Protein AF-A0AA40C380-F1 (afdb_monomer_lite)

Organism: NCBI:txid314043

Sequence (75 aa):
MAEEVRAFFVGGLALEEVGEREFAARLKEERVRWHPDKMQQRLGGKVDPEVMKDITTIFQVVDALWNDTRKNAVG

pLDDT: mean 91.62, std 8.07, range [50.88, 97.81]

InterPro domains:
  IPR038753 NF-kappa-B inhibitor-like protein 1 [PTHR15263] (2-69)

Foldseek 3Di:
DLVVLLVCLCVVLVCVPPDLVSSLVVLVVVLVCLPLVNVCVVVVNDDDPVVSVVSVSSNVSSVVVSVVSVVVVVD

Secondary structure (DSSP, 8-state):
-HHHHHHHHHHHTTHHHHHHHHHHHHHHHHHHHH-HHHHHHHTTS---HHHHHHHHHHHHHHHHHHHHHHHHTT-

Structure (mmCIF, N/CA/C/O backbone):
data_AF-A0AA40C380-F1
#
_entry.id   AF-A0AA40C380-F1
#
loop_
_atom_site.group_PDB
_atom_site.id
_atom_site.type_symbol
_atom_site.label_atom_id
_atom_site.label_alt_id
_atom_site.label_comp_id
_atom_site.label_asym_id
_atom_site.label_entity_id
_atom_site.label_seq_id
_atom_site.pdbx_PDB_ins_code
_atom_site.Cartn_x
_atom_site.Cartn_y
_atom_site.Cartn_z
_atom_site.occupancy
_atom_site.B_iso_or_equiv
_atom_site.auth_seq_id
_atom_site.auth_comp_id
_atom_site.auth_asym_id
_atom_site.auth_atom_id
_atom_site.pdbx_PDB_model_num
ATOM 1 N N . MET A 1 1 ? -8.873 -6.047 -11.114 1.00 78.75 1 MET A N 1
ATOM 2 C CA . MET A 1 1 ? -7.598 -5.746 -10.430 1.00 78.75 1 MET A CA 1
ATOM 3 C C . MET A 1 1 ? -7.782 -4.994 -9.113 1.00 78.75 1 MET A C 1
ATOM 5 O O . MET A 1 1 ? -7.446 -5.557 -8.087 1.00 78.75 1 MET A O 1
ATOM 9 N N . ALA A 1 2 ? -8.279 -3.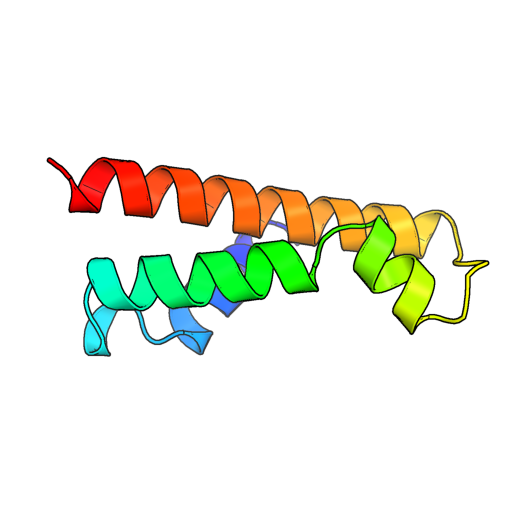748 -9.085 1.00 87.94 2 ALA A N 1
ATOM 10 C CA . ALA A 1 2 ? -8.278 -2.945 -7.847 1.00 87.94 2 ALA A CA 1
ATOM 11 C C . ALA A 1 2 ? -9.041 -3.594 -6.670 1.00 87.94 2 ALA A C 1
ATOM 13 O O . ALA A 1 2 ? -8.535 -3.613 -5.549 1.00 87.94 2 ALA A O 1
ATOM 14 N N . GLU A 1 3 ? -10.215 -4.182 -6.925 1.00 90.62 3 GLU A N 1
ATOM 15 C CA . GLU A 1 3 ? -10.976 -4.915 -5.901 1.00 90.62 3 GLU A CA 1
ATOM 16 C C . GLU A 1 3 ? -10.252 -6.177 -5.415 1.00 90.62 3 GLU A C 1
ATOM 18 O O . GLU A 1 3 ? -10.238 -6.457 -4.220 1.00 90.62 3 GLU A O 1
ATOM 23 N N . GLU A 1 4 ? -9.585 -6.899 -6.316 1.00 93.19 4 GLU A N 1
ATOM 24 C CA . GLU A 1 4 ? -8.800 -8.094 -5.980 1.00 93.19 4 GLU A CA 1
ATOM 25 C C . GLU A 1 4 ? -7.584 -7.733 -5.123 1.00 93.19 4 GLU A C 1
ATOM 27 O O . GLU A 1 4 ? -7.302 -8.400 -4.132 1.00 93.19 4 GLU A O 1
ATOM 32 N N . VAL A 1 5 ? -6.903 -6.630 -5.449 1.00 94.00 5 VAL A N 1
ATOM 33 C CA . VAL A 1 5 ? -5.796 -6.093 -4.649 1.00 94.00 5 VAL A CA 1
ATOM 34 C C . VAL A 1 5 ? -6.298 -5.679 -3.265 1.00 94.00 5 VAL A C 1
ATOM 36 O O . VAL A 1 5 ? -5.665 -5.990 -2.258 1.00 94.00 5 VAL A O 1
ATOM 39 N N . ARG A 1 6 ? -7.467 -5.033 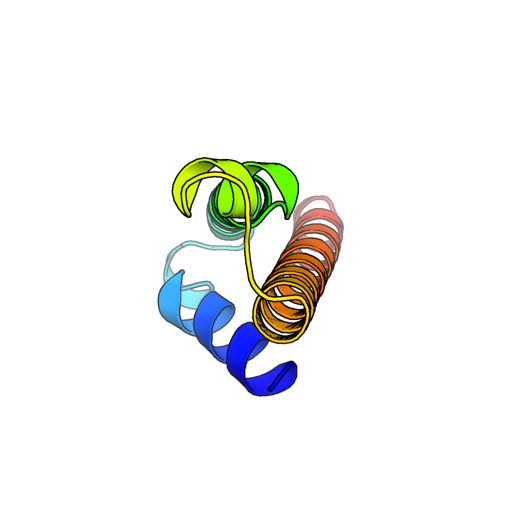-3.181 1.00 93.00 6 ARG A N 1
ATOM 40 C CA 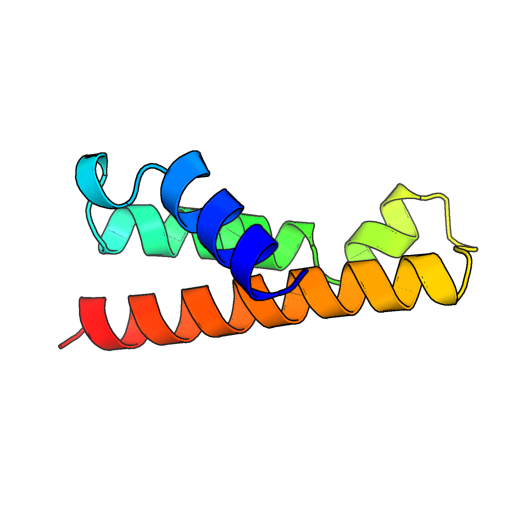. ARG A 1 6 ? -8.073 -4.678 -1.893 1.00 93.00 6 ARG A CA 1
ATOM 41 C C . ARG A 1 6 ? -8.375 -5.928 -1.064 1.00 93.00 6 ARG A C 1
ATOM 43 O O . ARG A 1 6 ? -8.008 -5.971 0.107 1.00 93.00 6 ARG A O 1
ATOM 50 N N . ALA A 1 7 ? -9.015 -6.933 -1.661 1.00 92.81 7 ALA A N 1
ATOM 51 C CA . ALA A 1 7 ? -9.324 -8.198 -0.997 1.00 92.81 7 ALA A CA 1
ATOM 52 C C . ALA A 1 7 ? -8.050 -8.921 -0.532 1.00 92.81 7 ALA A C 1
ATOM 54 O O . ALA A 1 7 ? -8.013 -9.428 0.587 1.00 92.81 7 ALA A O 1
ATOM 55 N N . PHE A 1 8 ? -6.987 -8.888 -1.342 1.00 94.19 8 PHE A N 1
ATOM 56 C CA . PHE A 1 8 ? -5.680 -9.437 -0.994 1.00 94.19 8 PHE A CA 1
ATOM 57 C C . PHE A 1 8 ? -5.105 -8.804 0.277 1.00 94.19 8 PHE A C 1
ATOM 59 O O . PHE A 1 8 ? -4.679 -9.533 1.167 1.00 94.19 8 PHE A O 1
ATOM 66 N N . PHE A 1 9 ? -5.124 -7.474 0.413 1.00 93.88 9 PHE A N 1
ATOM 67 C CA . PHE A 1 9 ? -4.612 -6.825 1.627 1.00 93.88 9 PHE A CA 1
ATOM 68 C C . PHE A 1 9 ? -5.517 -7.027 2.842 1.00 93.88 9 PHE A C 1
ATOM 70 O O . PHE A 1 9 ? -5.010 -7.238 3.940 1.00 93.88 9 PHE A O 1
ATOM 77 N N . VAL A 1 10 ? -6.841 -6.995 2.664 1.00 91.19 10 VAL A N 1
ATOM 78 C CA . VAL A 1 10 ? -7.789 -7.229 3.766 1.00 91.19 10 VAL A CA 1
ATOM 79 C C . VAL A 1 10 ? -7.646 -8.647 4.319 1.00 91.19 10 VAL A C 1
ATOM 81 O O . VAL A 1 10 ? -7.479 -8.810 5.527 1.00 91.19 10 VAL A O 1
ATOM 84 N N . GLY A 1 11 ? -7.649 -9.656 3.445 1.00 90.44 11 GLY A N 1
ATOM 85 C CA . GLY A 1 11 ? -7.478 -11.052 3.846 1.00 90.44 11 GLY A CA 1
ATOM 86 C C . GLY A 1 11 ? -6.051 -11.364 4.301 1.00 90.44 11 GLY A C 1
ATOM 87 O O . GLY A 1 11 ? -5.853 -12.004 5.325 1.00 90.44 11 GLY A O 1
ATOM 88 N N . GLY A 1 12 ? -5.043 -10.867 3.582 1.00 89.50 12 GLY A N 1
ATOM 89 C CA . GLY A 1 12 ? -3.632 -11.160 3.848 1.00 89.50 12 GLY A CA 1
ATOM 90 C C . GLY A 1 12 ? -3.068 -10.503 5.109 1.00 89.50 12 GLY A C 1
ATOM 91 O O . GLY A 1 12 ? -2.109 -11.017 5.679 1.00 89.50 12 GLY A O 1
ATOM 92 N N . LEU A 1 13 ? -3.650 -9.390 5.568 1.00 91.06 13 LEU A N 1
ATOM 93 C CA . LEU A 1 13 ? -3.267 -8.745 6.832 1.00 91.06 13 LEU A CA 1
ATOM 94 C C . LEU A 1 13 ? -4.203 -9.101 7.997 1.00 91.06 13 LEU A C 1
ATOM 96 O O . LEU A 1 13 ? -3.986 -8.594 9.099 1.00 91.06 13 LEU A O 1
ATOM 100 N N . ALA A 1 14 ? -5.182 -9.983 7.762 1.00 86.69 14 ALA A N 1
ATOM 101 C CA . ALA A 1 14 ? -6.083 -10.544 8.764 1.00 86.69 14 ALA A CA 1
ATOM 102 C C . ALA A 1 14 ? -6.827 -9.484 9.599 1.00 86.69 14 ALA A C 1
ATOM 104 O O . ALA A 1 14 ? -6.801 -9.531 10.830 1.00 86.69 14 ALA A O 1
ATOM 105 N N . LEU A 1 15 ? -7.493 -8.521 8.936 1.00 81.88 15 LEU A N 1
ATOM 106 C CA . LEU A 1 15 ? -8.245 -7.436 9.600 1.00 81.88 15 LEU A CA 1
ATOM 107 C C . LEU A 1 15 ? -9.128 -7.945 10.755 1.00 81.88 15 LEU A C 1
ATOM 109 O O . LEU A 1 15 ? -9.132 -7.353 11.833 1.00 81.88 15 LEU A O 1
ATOM 113 N N . GLU A 1 16 ? -9.845 -9.046 10.528 1.00 81.00 16 GLU A N 1
ATOM 114 C CA . GLU A 1 16 ? -10.786 -9.634 11.488 1.00 81.00 16 GLU A CA 1
ATOM 115 C C . GLU A 1 16 ? -10.100 -10.224 12.733 1.00 81.00 16 GLU A C 1
ATOM 117 O O . GLU A 1 16 ? -10.713 -10.285 13.795 1.00 81.00 16 GLU A O 1
ATOM 122 N N . GLU A 1 17 ? -8.825 -10.615 12.635 1.00 86.44 17 GLU A N 1
ATOM 123 C CA . GLU A 1 17 ? -8.079 -11.250 13.731 1.00 86.44 17 GLU A CA 1
ATOM 124 C C . GLU A 1 17 ? -7.259 -10.242 14.546 1.00 86.44 17 GLU A C 1
ATOM 126 O O . GLU A 1 17 ? -7.106 -10.395 15.757 1.00 86.44 17 GLU A O 1
ATOM 131 N N . VAL A 1 18 ? -6.710 -9.211 13.894 1.00 87.25 18 VAL A N 1
ATOM 132 C CA . VAL A 1 18 ? -5.754 -8.283 14.526 1.00 87.25 18 VAL A CA 1
ATOM 133 C C . VAL A 1 18 ? -6.389 -6.978 15.011 1.00 87.25 18 VAL A C 1
ATOM 135 O O . VAL A 1 18 ? -5.793 -6.258 15.814 1.00 87.25 18 VAL A O 1
ATOM 138 N N . GLY A 1 19 ? -7.606 -6.676 14.550 1.00 87.88 19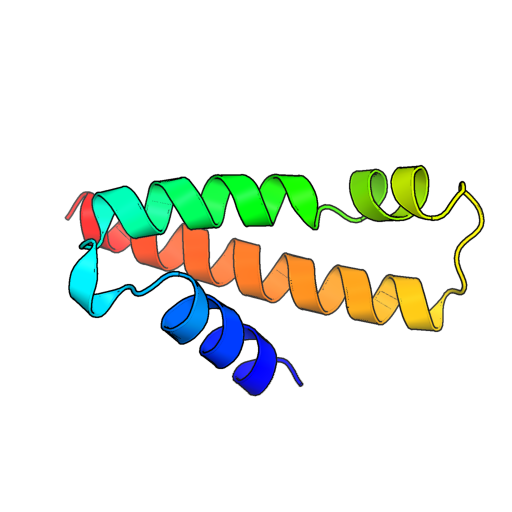 GLY A N 1
ATOM 139 C CA . GLY A 1 19 ? -8.325 -5.444 14.863 1.00 87.88 19 GLY A CA 1
ATOM 140 C C . GLY A 1 19 ? -7.819 -4.220 14.089 1.00 87.88 19 GLY A C 1
ATOM 141 O O . GLY A 1 19 ? -6.704 -4.181 13.565 1.00 87.88 19 GLY A O 1
ATOM 142 N N . GLU A 1 20 ? -8.648 -3.175 14.029 1.00 88.12 20 GLU A N 1
ATOM 143 C CA . GLU A 1 20 ? -8.448 -2.028 13.127 1.00 88.12 20 GLU A CA 1
ATOM 144 C C . GLU A 1 20 ? -7.138 -1.263 13.364 1.00 88.12 20 GLU A C 1
ATOM 146 O O . GLU A 1 20 ? -6.509 -0.798 12.415 1.00 88.12 20 GLU A O 1
ATOM 151 N N . ARG A 1 21 ? -6.686 -1.150 14.620 1.00 88.44 21 ARG A N 1
ATOM 152 C CA . ARG A 1 21 ? -5.463 -0.407 14.966 1.00 88.44 21 ARG A CA 1
ATOM 153 C C . ARG A 1 21 ? -4.195 -1.094 14.458 1.00 88.44 21 ARG A C 1
ATOM 155 O O . ARG A 1 21 ? -3.329 -0.430 13.890 1.00 88.44 21 ARG A O 1
ATOM 162 N N . GLU A 1 22 ? -4.085 -2.401 14.673 1.00 91.00 22 GLU A N 1
ATOM 163 C CA . GLU A 1 22 ? -2.955 -3.206 14.198 1.00 91.00 22 GLU A CA 1
ATOM 164 C C . GLU A 1 22 ? -3.015 -3.357 12.673 1.00 91.00 22 GLU A C 1
ATOM 166 O O . GLU A 1 22 ? -2.008 -3.195 11.985 1.00 91.00 22 GLU A O 1
ATOM 171 N N . PHE A 1 23 ? -4.213 -3.538 12.114 1.00 92.69 23 PHE A N 1
ATOM 172 C CA . PHE A 1 23 ? -4.416 -3.559 10.668 1.00 92.69 23 PHE A CA 1
ATOM 173 C C . PHE A 1 23 ? -3.989 -2.237 10.004 1.00 92.69 23 PHE A C 1
ATOM 175 O O . PHE A 1 23 ? -3.269 -2.247 9.003 1.00 92.69 23 PHE A O 1
ATOM 182 N N . ALA A 1 24 ? -4.327 -1.084 10.596 1.00 92.75 24 ALA A N 1
ATOM 183 C CA . ALA A 1 24 ? -3.871 0.224 10.124 1.00 92.75 24 ALA A CA 1
ATOM 184 C C . ALA A 1 24 ? -2.342 0.392 10.207 1.00 92.75 24 ALA A C 1
ATOM 186 O O . ALA A 1 24 ? -1.753 1.062 9.353 1.00 92.75 24 ALA A O 1
ATOM 187 N N . ALA A 1 25 ? -1.684 -0.196 11.212 1.00 93.75 25 ALA A N 1
ATOM 188 C CA . ALA A 1 25 ? -0.226 -0.189 11.310 1.00 93.75 25 ALA A CA 1
ATOM 189 C C . ALA A 1 25 ? 0.408 -0.988 10.160 1.00 93.75 25 ALA A C 1
ATOM 191 O O . ALA A 1 25 ? 1.255 -0.451 9.446 1.00 93.75 25 ALA A O 1
ATOM 192 N N . ARG A 1 26 ? -0.085 -2.200 9.891 1.00 94.94 26 ARG A N 1
ATOM 193 C CA . ARG A 1 26 ? 0.407 -3.056 8.797 1.00 94.94 26 ARG A CA 1
ATOM 194 C C . ARG A 1 26 ? 0.162 -2.458 7.413 1.00 94.94 26 ARG A C 1
ATOM 196 O O . ARG A 1 26 ? 1.043 -2.469 6.556 1.00 94.94 26 ARG A O 1
ATOM 203 N N . LEU A 1 27 ? -1.006 -1.851 7.198 1.00 95.69 27 LEU A N 1
ATOM 204 C CA . LEU A 1 27 ? -1.305 -1.127 5.959 1.00 95.69 27 LEU A CA 1
ATOM 205 C C . LEU A 1 27 ? -0.357 0.054 5.730 1.00 95.69 27 LEU A C 1
ATOM 207 O O . LEU A 1 27 ? 0.007 0.340 4.591 1.00 95.69 27 LEU A O 1
ATOM 211 N N . LYS A 1 28 ? 0.082 0.730 6.799 1.00 95.56 28 LYS A N 1
ATOM 212 C CA . LYS A 1 28 ? 1.082 1.800 6.694 1.00 95.56 28 LYS A CA 1
ATOM 213 C C . LYS A 1 28 ? 2.413 1.263 6.169 1.00 95.56 28 LYS A C 1
ATOM 215 O O . LYS A 1 28 ? 3.056 1.929 5.358 1.00 95.56 28 LYS A O 1
ATOM 220 N N . GLU A 1 29 ? 2.830 0.087 6.628 1.00 96.62 29 GLU A N 1
ATOM 221 C CA . GLU A 1 29 ? 4.063 -0.561 6.177 1.00 96.62 29 GLU A CA 1
ATOM 222 C C . GLU A 1 29 ? 3.967 -0.968 4.705 1.00 96.62 29 GLU A C 1
ATOM 224 O O . GLU A 1 29 ? 4.842 -0.613 3.909 1.00 96.62 29 GLU A O 1
ATOM 229 N N . GLU A 1 30 ? 2.864 -1.606 4.308 1.00 97.12 30 GLU A N 1
ATOM 230 C CA . GLU A 1 30 ? 2.628 -1.972 2.910 1.00 97.12 30 GLU A CA 1
ATOM 231 C C . GLU A 1 30 ? 2.531 -0.731 2.008 1.00 97.12 30 GLU A C 1
ATOM 233 O O . GLU A 1 30 ? 3.120 -0.709 0.929 1.00 97.12 30 GLU A O 1
ATOM 238 N N . ARG A 1 31 ? 1.915 0.364 2.466 1.00 96.75 31 ARG A N 1
ATOM 239 C CA . ARG A 1 31 ? 1.891 1.641 1.734 1.00 96.75 31 ARG A CA 1
ATOM 240 C C . ARG A 1 31 ? 3.300 2.154 1.431 1.00 96.75 31 ARG A C 1
ATOM 242 O O . ARG A 1 31 ? 3.575 2.587 0.314 1.00 96.75 31 ARG A O 1
ATOM 249 N N . VAL A 1 32 ? 4.195 2.133 2.421 1.00 96.88 32 VAL A N 1
ATOM 250 C CA . VAL A 1 32 ? 5.592 2.562 2.232 1.00 96.88 32 VAL A CA 1
ATOM 251 C C . VAL A 1 32 ? 6.315 1.611 1.282 1.00 96.88 32 VAL A C 1
ATOM 253 O O . VAL A 1 32 ? 7.038 2.065 0.397 1.00 96.88 32 VAL A O 1
ATOM 256 N N . ARG A 1 33 ? 6.098 0.302 1.431 1.00 96.62 33 ARG A N 1
ATOM 257 C CA . ARG A 1 33 ? 6.697 -0.738 0.589 1.00 96.62 33 ARG A CA 1
ATOM 258 C C . ARG A 1 33 ? 6.318 -0.595 -0.884 1.00 96.62 33 ARG A C 1
ATOM 260 O O . ARG A 1 33 ? 7.190 -0.748 -1.737 1.00 96.62 33 ARG A O 1
ATOM 267 N N . TRP A 1 34 ? 5.046 -0.322 -1.160 1.00 97.31 34 TRP A N 1
ATOM 268 C CA . TRP A 1 34 ? 4.477 -0.250 -2.507 1.00 97.31 34 TRP A CA 1
ATOM 269 C C . TRP A 1 34 ? 4.594 1.125 -3.161 1.00 97.31 34 TRP A C 1
ATOM 271 O O . TRP A 1 34 ? 4.195 1.276 -4.313 1.00 97.31 34 TRP A O 1
ATOM 281 N N . HIS A 1 35 ? 5.166 2.121 -2.478 1.00 97.44 35 HIS A N 1
ATOM 282 C CA . HIS A 1 35 ? 5.388 3.435 -3.071 1.00 97.44 35 HIS A CA 1
ATOM 283 C C . HIS A 1 35 ? 6.147 3.305 -4.410 1.00 97.44 35 HIS A C 1
ATOM 285 O O . HIS A 1 35 ? 7.167 2.607 -4.442 1.00 97.44 35 HIS A O 1
ATOM 291 N N . PRO A 1 36 ? 5.717 3.983 -5.495 1.00 96.62 36 PRO A N 1
ATOM 292 C CA . PRO A 1 36 ? 6.310 3.814 -6.822 1.00 96.62 36 PRO A CA 1
ATOM 293 C C . PRO A 1 36 ? 7.833 3.969 -6.837 1.00 96.62 36 PRO A C 1
ATOM 295 O O . PRO A 1 36 ? 8.519 3.119 -7.390 1.00 96.62 36 PRO A O 1
ATOM 298 N N . ASP A 1 37 ? 8.370 4.973 -6.135 1.00 96.50 37 ASP A N 1
ATOM 299 C CA . ASP A 1 37 ? 9.823 5.162 -5.963 1.00 96.50 37 ASP A CA 1
ATOM 300 C C . ASP A 1 37 ? 10.516 3.955 -5.301 1.00 96.50 37 ASP A C 1
ATOM 302 O O . ASP A 1 37 ? 11.555 3.492 -5.769 1.00 96.50 37 ASP A O 1
ATOM 306 N N . LYS A 1 38 ? 9.920 3.386 -4.243 1.00 96.75 38 LYS A N 1
ATOM 307 C CA . LYS A 1 38 ? 10.485 2.225 -3.542 1.00 96.75 38 LYS A CA 1
ATOM 308 C C . LYS A 1 38 ? 10.473 0.990 -4.426 1.00 96.75 38 LYS A C 1
ATOM 310 O O . LYS A 1 38 ? 11.467 0.272 -4.476 1.00 96.75 38 LYS A O 1
ATOM 315 N N . MET A 1 39 ? 9.384 0.753 -5.147 1.00 97.12 39 MET A N 1
ATOM 316 C CA . MET A 1 39 ? 9.299 -0.366 -6.082 1.00 97.12 39 MET A CA 1
ATOM 317 C C . MET A 1 39 ? 10.256 -0.183 -7.261 1.00 97.12 39 MET A C 1
ATOM 319 O O . MET A 1 39 ? 10.962 -1.121 -7.618 1.00 97.12 39 MET A O 1
ATOM 323 N N . GLN A 1 40 ? 10.372 1.034 -7.791 1.00 95.81 40 GLN A N 1
ATOM 324 C CA . GLN A 1 40 ? 11.316 1.366 -8.850 1.00 95.81 40 GLN A CA 1
ATOM 325 C C . GLN A 1 40 ? 12.769 1.107 -8.424 1.00 95.81 40 GLN A C 1
ATOM 327 O O . GLN A 1 40 ? 13.516 0.449 -9.148 1.00 95.81 40 GLN A O 1
ATOM 332 N N . GLN A 1 41 ? 13.163 1.554 -7.227 1.00 95.88 41 GLN A N 1
ATOM 333 C CA . GLN A 1 41 ? 14.487 1.277 -6.655 1.00 95.88 41 GLN A CA 1
ATOM 334 C C . GLN A 1 41 ? 14.734 -0.230 -6.494 1.00 95.88 41 GLN A C 1
ATOM 336 O O . GLN A 1 41 ? 15.806 -0.721 -6.842 1.00 95.88 41 GLN A O 1
ATOM 341 N N . ARG A 1 42 ? 13.736 -0.983 -6.010 1.00 95.12 42 ARG A N 1
ATOM 342 C CA . ARG A 1 42 ? 13.841 -2.440 -5.803 1.00 95.12 42 ARG A CA 1
ATOM 343 C C . ARG A 1 42 ? 13.940 -3.234 -7.102 1.00 95.12 42 ARG A C 1
ATOM 345 O O . ARG A 1 42 ? 14.553 -4.295 -7.105 1.00 95.12 42 ARG A O 1
ATOM 352 N N . LEU A 1 43 ? 13.359 -2.725 -8.182 1.00 94.31 43 LEU A N 1
ATOM 353 C CA . LEU A 1 43 ? 13.378 -3.352 -9.504 1.00 94.31 43 LEU A CA 1
ATOM 354 C C . LEU A 1 43 ? 14.593 -2.938 -10.354 1.00 94.31 43 LEU A C 1
ATOM 356 O O . LEU A 1 43 ? 14.641 -3.242 -11.541 1.00 94.31 43 LEU A O 1
ATOM 360 N N . 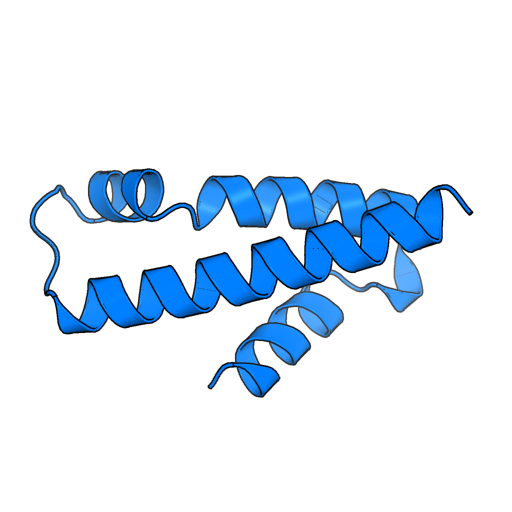GLY A 1 44 ? 15.589 -2.263 -9.770 1.00 91.50 44 GLY A N 1
ATOM 361 C CA . GLY A 1 44 ? 16.817 -1.886 -10.481 1.00 91.50 44 GLY A CA 1
ATOM 362 C C . GLY A 1 44 ? 16.698 -0.599 -11.305 1.00 91.50 44 GLY A C 1
ATOM 363 O O . GLY A 1 44 ? 17.492 -0.366 -12.214 1.00 91.50 44 GLY A O 1
ATOM 364 N N . GLY A 1 45 ? 15.726 0.261 -10.992 1.00 86.8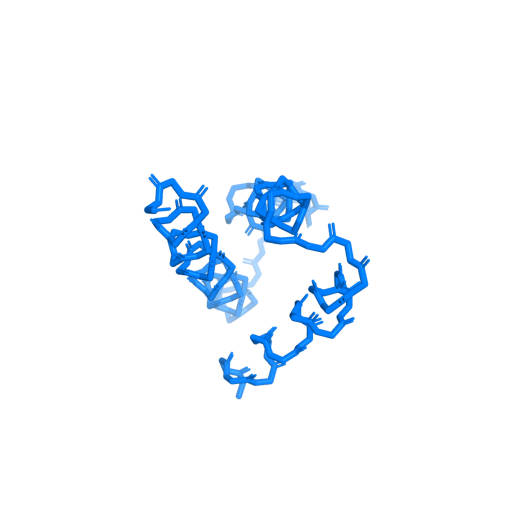8 45 GLY A N 1
ATOM 365 C CA . GLY A 1 45 ? 15.612 1.611 -11.540 1.00 86.88 45 GLY A CA 1
ATOM 366 C C . GLY A 1 45 ? 14.737 1.710 -12.788 1.00 86.88 45 GLY A C 1
ATOM 367 O O . GLY A 1 45 ? 13.667 2.314 -12.732 1.00 86.88 45 GLY A O 1
ATOM 368 N N . LYS A 1 46 ? 15.169 1.185 -13.940 1.00 90.81 46 LYS A N 1
ATOM 369 C CA . LYS A 1 46 ? 14.386 1.318 -15.182 1.00 90.81 46 LYS A CA 1
ATOM 370 C C . LYS A 1 46 ? 13.334 0.213 -15.256 1.00 90.81 46 LYS A C 1
ATOM 372 O O . LYS A 1 46 ? 13.640 -0.916 -15.620 1.00 90.81 46 LYS A O 1
ATOM 377 N N . VAL A 1 47 ? 12.104 0.564 -14.902 1.00 94.31 47 VAL A N 1
ATOM 378 C CA . VAL A 1 47 ? 10.948 -0.337 -14.909 1.00 94.31 47 VAL A CA 1
ATOM 379 C C . VAL A 1 47 ? 10.074 -0.033 -16.117 1.00 94.31 47 VAL A C 1
ATOM 381 O O . VAL A 1 47 ? 9.968 1.120 -16.541 1.00 94.31 47 VAL A O 1
ATOM 384 N N . ASP A 1 48 ? 9.470 -1.076 -16.675 1.00 96.19 48 ASP A N 1
ATOM 385 C CA . ASP A 1 48 ? 8.519 -0.951 -17.770 1.00 96.19 48 ASP A CA 1
ATOM 386 C C . ASP A 1 48 ? 7.321 -0.045 -17.383 1.00 96.19 48 ASP A C 1
ATOM 388 O O . ASP A 1 48 ? 6.829 -0.138 -16.252 1.00 96.19 48 ASP A O 1
ATOM 392 N N . PRO A 1 49 ? 6.843 0.848 -18.273 1.00 95.31 49 PRO A N 1
ATOM 393 C CA . PRO A 1 49 ? 5.732 1.750 -17.971 1.00 95.31 49 PRO A CA 1
ATOM 394 C C . PRO A 1 49 ? 4.425 1.045 -17.589 1.00 95.31 49 PRO A C 1
ATOM 396 O O . PRO A 1 49 ? 3.691 1.565 -16.746 1.00 95.31 49 PRO A O 1
ATOM 399 N N . GLU A 1 50 ? 4.123 -0.118 -18.174 1.00 95.94 50 GLU A N 1
ATOM 400 C CA . GLU A 1 50 ? 2.928 -0.895 -17.828 1.00 95.94 50 GLU A CA 1
ATOM 401 C C . GLU A 1 50 ? 3.061 -1.467 -16.415 1.00 95.94 50 GLU A C 1
ATOM 403 O O . GLU A 1 50 ? 2.163 -1.308 -15.589 1.00 95.94 50 GLU A O 1
ATOM 408 N N . VAL A 1 51 ? 4.242 -1.988 -16.074 1.00 95.44 51 VAL A N 1
ATOM 409 C CA . VAL A 1 51 ? 4.545 -2.448 -14.709 1.00 95.44 51 VAL A CA 1
ATOM 410 C C . VAL A 1 51 ? 4.470 -1.295 -13.699 1.00 95.44 51 VAL A C 1
ATOM 412 O O . VAL A 1 51 ? 3.937 -1.459 -12.601 1.00 95.44 51 VAL A O 1
ATOM 415 N N . MET A 1 52 ? 4.946 -0.097 -14.055 1.00 96.88 52 MET A N 1
ATOM 416 C CA . MET A 1 52 ? 4.829 1.087 -13.191 1.00 96.88 52 MET A CA 1
ATOM 417 C C . MET A 1 52 ? 3.377 1.528 -12.982 1.00 96.88 52 MET A C 1
ATOM 419 O O . MET A 1 52 ? 3.028 1.994 -11.891 1.00 96.88 52 MET A O 1
ATOM 423 N N . LYS A 1 53 ? 2.515 1.368 -13.990 1.00 96.38 53 LYS A N 1
ATOM 424 C CA . LYS A 1 53 ? 1.074 1.622 -13.869 1.00 96.38 53 LYS A CA 1
ATOM 425 C C . LYS A 1 53 ? 0.416 0.637 -12.900 1.00 96.38 53 LYS A C 1
ATOM 427 O O . LYS A 1 53 ? -0.376 1.061 -12.055 1.00 96.38 53 LYS A O 1
ATOM 432 N N . ASP A 1 54 ? 0.787 -0.637 -12.959 1.00 96.62 54 ASP A N 1
ATOM 433 C CA . ASP A 1 54 ? 0.278 -1.658 -12.038 1.00 96.62 54 ASP A CA 1
ATOM 434 C C . ASP A 1 54 ? 0.738 -1.400 -10.598 1.00 96.62 54 ASP A C 1
ATOM 436 O O . ASP A 1 54 ? -0.080 -1.388 -9.677 1.00 96.62 54 ASP A O 1
ATOM 440 N N . ILE A 1 55 ? 2.021 -1.077 -10.399 1.00 96.69 55 ILE A N 1
ATOM 441 C CA . ILE A 1 55 ? 2.564 -0.657 -9.096 1.00 96.69 55 ILE A CA 1
ATOM 442 C C . ILE A 1 55 ? 1.798 0.550 -8.547 1.00 96.69 55 ILE A C 1
ATOM 444 O O . ILE A 1 55 ? 1.430 0.574 -7.373 1.00 96.69 55 ILE A O 1
ATOM 448 N N . THR A 1 56 ? 1.532 1.546 -9.394 1.00 96.50 56 THR A N 1
ATOM 449 C CA . THR A 1 56 ? 0.786 2.745 -8.994 1.00 96.50 56 THR A CA 1
ATOM 450 C C . THR A 1 56 ? -0.643 2.396 -8.590 1.00 96.50 56 THR A C 1
ATOM 452 O O . THR A 1 56 ? -1.137 2.914 -7.590 1.00 96.50 56 THR A O 1
ATOM 455 N N . THR A 1 57 ? -1.285 1.475 -9.311 1.00 97.31 57 THR A N 1
ATOM 456 C CA . THR A 1 57 ? -2.630 0.984 -8.980 1.00 97.31 57 THR A CA 1
ATOM 457 C C . THR A 1 57 ? -2.636 0.291 -7.616 1.00 97.31 57 THR A C 1
ATOM 459 O O . THR A 1 57 ? -3.494 0.580 -6.783 1.00 97.31 57 THR A O 1
ATOM 462 N N . ILE A 1 58 ? -1.650 -0.570 -7.339 1.00 97.19 58 ILE A N 1
ATOM 463 C CA . ILE A 1 58 ? -1.514 -1.242 -6.038 1.00 97.19 58 ILE A CA 1
ATOM 464 C C . ILE A 1 58 ? -1.300 -0.219 -4.917 1.00 97.19 58 ILE A C 1
ATOM 466 O O . ILE A 1 58 ? -1.986 -0.274 -3.895 1.00 97.19 58 ILE A O 1
ATOM 470 N N . PHE A 1 59 ? -0.404 0.749 -5.122 1.00 97.81 59 PHE A N 1
ATOM 471 C CA . PHE A 1 59 ? -0.148 1.812 -4.153 1.00 97.81 59 PHE A CA 1
ATOM 472 C C . PHE A 1 59 ? -1.411 2.616 -3.830 1.00 97.81 59 PHE A C 1
ATOM 474 O O . PHE A 1 59 ? -1.701 2.843 -2.658 1.00 97.81 59 PHE A O 1
ATOM 481 N N . GLN A 1 60 ? -2.181 3.010 -4.846 1.00 97.69 60 GLN A N 1
ATOM 482 C CA . GLN A 1 60 ? -3.424 3.763 -4.661 1.00 97.69 60 GLN A CA 1
ATOM 483 C C . GLN A 1 60 ? -4.460 2.975 -3.854 1.00 97.69 60 GLN A C 1
ATOM 485 O O . GLN A 1 60 ? -5.116 3.545 -2.985 1.00 97.69 60 GLN A O 1
ATOM 490 N N . VAL A 1 61 ? -4.583 1.665 -4.096 1.00 97.56 61 VAL A N 1
ATOM 491 C CA . VAL A 1 61 ? -5.502 0.803 -3.338 1.00 97.56 61 VAL A CA 1
ATOM 492 C C . VAL A 1 61 ? -5.089 0.708 -1.867 1.00 97.56 61 VAL A C 1
ATOM 494 O O . VAL A 1 61 ? -5.933 0.886 -0.988 1.00 97.56 61 VAL A O 1
ATOM 497 N N . VAL A 1 62 ? -3.806 0.467 -1.580 1.00 95.94 62 VAL A N 1
ATOM 498 C CA . VAL A 1 62 ? -3.308 0.379 -0.195 1.00 95.94 62 VAL A CA 1
ATOM 499 C C . VAL A 1 62 ? -3.396 1.728 0.520 1.00 95.94 62 VAL A C 1
ATOM 501 O O . VAL A 1 62 ? -3.784 1.775 1.685 1.00 95.94 62 VAL A O 1
ATOM 504 N N . ASP A 1 63 ? -3.075 2.830 -0.162 1.00 96.62 63 ASP A N 1
ATOM 505 C CA . ASP A 1 63 ? -3.181 4.187 0.387 1.00 96.62 63 ASP A CA 1
ATOM 506 C C . ASP A 1 63 ? -4.632 4.537 0.747 1.00 96.62 63 ASP A C 1
ATOM 508 O O . ASP A 1 63 ? -4.891 5.004 1.860 1.00 96.62 63 ASP A O 1
ATOM 512 N N . ALA A 1 64 ? -5.587 4.239 -0.140 1.00 95.81 64 ALA A N 1
ATOM 513 C CA . ALA A 1 64 ? -7.008 4.438 0.127 1.00 95.81 64 ALA A CA 1
ATOM 514 C C . ALA A 1 64 ? -7.478 3.593 1.321 1.00 95.81 64 ALA A C 1
ATOM 516 O O . ALA A 1 64 ? -8.072 4.124 2.259 1.00 95.81 64 ALA A O 1
ATOM 517 N N . LEU A 1 65 ? -7.140 2.299 1.339 1.00 94.44 65 LEU A N 1
ATOM 518 C CA . LEU A 1 65 ? -7.527 1.382 2.413 1.00 94.44 65 LEU A CA 1
ATOM 519 C C . LEU A 1 65 ? -6.941 1.791 3.775 1.00 94.44 65 LEU A C 1
ATOM 521 O O . LEU A 1 65 ? -7.628 1.713 4.797 1.00 94.44 65 LEU A O 1
ATOM 525 N N . TRP A 1 66 ? -5.694 2.268 3.798 1.00 95.00 66 TRP A N 1
ATOM 526 C CA . TRP A 1 66 ? -5.059 2.797 5.005 1.00 95.00 66 TRP A CA 1
ATOM 527 C C . TRP A 1 66 ? -5.759 4.061 5.513 1.00 95.00 66 TRP A C 1
ATOM 529 O O . TRP A 1 66 ? -6.014 4.190 6.713 1.00 95.00 66 TRP A O 1
ATOM 539 N N . ASN A 1 67 ? -6.085 4.988 4.609 1.00 93.75 67 ASN A N 1
ATOM 540 C CA . ASN A 1 67 ? -6.778 6.223 4.960 1.00 93.75 67 ASN A CA 1
ATOM 541 C C . ASN A 1 67 ? -8.182 5.960 5.521 1.00 93.75 67 ASN A C 1
ATOM 543 O O . ASN A 1 67 ? -8.550 6.605 6.502 1.00 93.75 67 ASN A O 1
ATOM 547 N N . ASP A 1 68 ? -8.935 5.023 4.944 1.00 92.25 68 ASP A N 1
ATOM 548 C CA . ASP A 1 68 ? -10.251 4.610 5.446 1.00 92.25 68 ASP A CA 1
ATOM 549 C C . ASP A 1 68 ? -10.151 3.974 6.836 1.00 92.25 68 ASP A C 1
ATOM 551 O O . ASP A 1 68 ? -10.762 4.458 7.788 1.00 92.25 68 ASP A O 1
ATOM 555 N N . THR A 1 69 ? -9.294 2.960 6.990 1.00 89.69 69 THR A N 1
ATOM 556 C CA . THR A 1 69 ? -9.104 2.261 8.274 1.00 89.69 69 THR A CA 1
ATOM 557 C C . THR A 1 69 ? -8.687 3.228 9.383 1.00 89.69 69 THR A C 1
ATOM 559 O O . THR A 1 69 ? -9.217 3.184 10.488 1.00 89.69 69 THR A O 1
ATOM 562 N N . ARG A 1 70 ? -7.751 4.146 9.105 1.00 87.50 70 ARG A N 1
ATOM 563 C CA . ARG A 1 70 ? -7.281 5.106 10.113 1.00 87.50 70 ARG A CA 1
ATOM 564 C C . ARG A 1 70 ? -8.365 6.099 10.531 1.00 87.50 70 ARG A C 1
ATOM 566 O O . ARG A 1 70 ? -8.368 6.514 11.686 1.00 87.50 70 ARG A O 1
ATOM 573 N N . LYS A 1 71 ? -9.241 6.516 9.610 1.00 85.94 71 LYS A N 1
ATOM 574 C CA . LYS A 1 71 ? -10.372 7.395 9.942 1.00 85.94 71 LYS A CA 1
ATOM 575 C C . LYS A 1 71 ? -11.356 6.689 10.873 1.00 85.94 71 LYS A C 1
ATOM 577 O O . LYS A 1 71 ? -11.810 7.315 11.821 1.00 85.94 71 LYS A O 1
ATOM 582 N N . ASN A 1 72 ? -11.613 5.404 10.637 1.00 76.44 72 ASN A N 1
ATOM 583 C CA . ASN A 1 72 ? -12.530 4.610 11.456 1.00 76.44 72 ASN A CA 1
ATOM 584 C C . ASN A 1 72 ? -11.931 4.260 12.829 1.00 76.44 72 ASN A C 1
ATOM 586 O O . ASN A 1 72 ? -12.612 4.383 13.834 1.00 76.44 72 ASN A O 1
ATOM 590 N N . ALA A 1 73 ? -10.632 3.954 12.904 1.00 69.06 73 ALA A N 1
ATOM 591 C CA . ALA A 1 73 ? -9.956 3.597 14.157 1.00 69.06 73 ALA A CA 1
ATOM 592 C C . ALA A 1 73 ? -9.754 4.762 15.157 1.00 69.06 73 ALA A C 1
ATOM 594 O O . ALA A 1 73 ? -9.278 4.534 16.270 1.00 69.06 73 ALA A O 1
ATOM 595 N N . VAL A 1 74 ? -10.023 6.009 14.752 1.00 59.75 74 VAL A N 1
ATOM 596 C CA . VAL A 1 74 ? -9.934 7.222 15.598 1.00 59.75 74 VAL A CA 1
ATOM 597 C C . VAL A 1 74 ? -11.331 7.772 15.950 1.00 59.75 74 VAL A C 1
ATOM 599 O O . VAL A 1 74 ? -11.426 8.731 16.717 1.00 59.75 74 VAL A O 1
ATOM 602 N N . GLY A 1 75 ? -12.394 7.180 15.389 1.00 50.88 75 GLY A N 1
ATOM 603 C CA . GLY A 1 75 ? -13.794 7.540 15.635 1.00 50.88 75 GLY A CA 1
ATOM 604 C C . GLY A 1 75 ? -14.408 6.863 16.851 1.00 50.88 75 GLY A C 1
ATOM 605 O O . GLY A 1 75 ? -13.868 5.830 17.304 1.00 50.88 75 GLY A O 1
#

Radius of gyration: 13.12 Å; chains: 1; bounding box: 31×19×34 Å